Protein AF-A0A2A5LUU6-F1 (afdb_monomer_lite)

Foldseek 3Di:
DDDPPDDPPDDPCQDPVRVVVVVVCVVVDDVVVVLVVQCVDLVRNQAWEWEAELVRDIDTPGAGDVPPDPDHHYDYHYDDNPVDDPVVVVVVVVVPPPPPPPPVVVVPPPPDPDDDDDDPPDDDDD

Structure (mmCIF, N/CA/C/O backbone):
data_AF-A0A2A5LUU6-F1
#
_entry.id   AF-A0A2A5LUU6-F1
#
loop_
_atom_site.group_PDB
_atom_site.id
_atom_site.type_symbol
_atom_site.label_atom_id
_atom_site.label_alt_id
_atom_site.label_comp_id
_atom_site.label_asym_id
_atom_site.label_entity_id
_atom_site.label_seq_id
_atom_site.pdbx_PDB_ins_code
_atom_site.Cartn_x
_atom_site.Cartn_y
_atom_site.Cartn_z
_atom_site.occupancy
_atom_site.B_iso_or_equiv
_atom_site.auth_seq_id
_atom_site.auth_comp_id
_atom_site.auth_asym_id
_atom_site.auth_atom_id
_atom_site.pdbx_PDB_model_num
ATOM 1 N N . MET A 1 1 ? 27.629 18.272 -11.799 1.00 43.94 1 MET A N 1
ATOM 2 C CA . MET A 1 1 ? 27.734 18.350 -10.325 1.00 43.94 1 MET A CA 1
ATOM 3 C C . MET A 1 1 ? 26.722 19.382 -9.843 1.00 43.94 1 MET A C 1
ATOM 5 O O . MET A 1 1 ? 27.025 20.565 -9.881 1.00 43.94 1 MET A O 1
ATOM 9 N N . GLN A 1 2 ? 25.503 18.960 -9.490 1.00 40.31 2 GLN A N 1
ATOM 10 C CA . GLN A 1 2 ? 24.443 19.853 -9.003 1.00 40.31 2 GLN A CA 1
ATOM 11 C C . GLN A 1 2 ? 23.776 19.218 -7.767 1.00 40.31 2 GLN A C 1
ATOM 13 O O . GLN A 1 2 ? 23.164 18.161 -7.852 1.00 40.31 2 GLN A O 1
ATOM 18 N N . SER A 1 3 ? 24.044 19.863 -6.634 1.00 34.91 3 SER A N 1
ATOM 19 C CA . SER A 1 3 ? 23.433 19.922 -5.296 1.00 34.91 3 SER A CA 1
ATOM 20 C C . SER A 1 3 ? 22.350 18.907 -4.839 1.00 34.91 3 SER A C 1
ATOM 22 O O . SER A 1 3 ? 21.287 18.838 -5.448 1.00 34.91 3 SER A O 1
ATOM 24 N N . PRO A 1 4 ? 22.522 18.257 -3.662 1.00 46.72 4 PRO A N 1
ATOM 25 C CA . PRO A 1 4 ? 21.585 17.287 -3.065 1.00 46.72 4 PRO A CA 1
ATOM 26 C C . PRO A 1 4 ? 20.482 17.896 -2.160 1.00 46.72 4 PRO A C 1
ATOM 28 O O . PRO A 1 4 ? 19.910 17.199 -1.326 1.00 46.72 4 PRO A O 1
ATOM 31 N N . LEU A 1 5 ? 20.159 19.191 -2.277 1.00 43.72 5 LEU A N 1
ATOM 32 C CA . LEU A 1 5 ? 19.292 19.906 -1.317 1.00 43.72 5 LEU A CA 1
ATOM 33 C C . LEU A 1 5 ? 17.848 20.135 -1.800 1.00 43.72 5 LEU A C 1
ATOM 35 O O . LEU A 1 5 ? 17.376 21.265 -1.807 1.00 43.72 5 LEU A O 1
ATOM 39 N N . TYR A 1 6 ? 17.129 19.078 -2.183 1.00 43.91 6 TYR A N 1
ATOM 40 C CA . TYR A 1 6 ? 15.673 19.167 -2.418 1.00 43.91 6 TYR A CA 1
ATOM 41 C C . TYR A 1 6 ? 14.867 17.978 -1.864 1.00 43.91 6 TYR A C 1
ATOM 43 O O . TYR A 1 6 ? 13.712 17.792 -2.234 1.00 43.91 6 TYR A O 1
ATOM 51 N N . HIS A 1 7 ? 15.433 17.166 -0.962 1.00 44.38 7 HIS A N 1
ATOM 52 C CA . HIS A 1 7 ? 14.770 15.935 -0.504 1.00 44.38 7 HIS A CA 1
ATOM 53 C C . HIS A 1 7 ? 13.837 16.081 0.720 1.00 44.38 7 HIS A C 1
ATOM 55 O O . HIS A 1 7 ? 13.232 15.097 1.125 1.00 44.38 7 HIS A O 1
ATOM 61 N N . SER A 1 8 ? 13.647 17.257 1.331 1.00 46.47 8 SER A N 1
ATOM 62 C CA . SER A 1 8 ? 12.812 17.313 2.551 1.00 46.47 8 SER A CA 1
ATOM 63 C C . SER A 1 8 ? 12.217 18.688 2.864 1.00 46.47 8 SER A C 1
ATOM 65 O O . SER A 1 8 ? 12.493 19.260 3.916 1.00 46.47 8 SER A O 1
ATOM 67 N N . LEU A 1 9 ? 11.397 19.238 1.963 1.00 45.41 9 LEU A N 1
ATOM 68 C CA . LEU A 1 9 ? 10.641 20.478 2.232 1.00 45.41 9 LEU A CA 1
ATOM 69 C C . LEU A 1 9 ? 9.208 20.252 2.731 1.00 45.41 9 LEU A C 1
ATOM 71 O O . LEU A 1 9 ? 8.510 21.211 3.043 1.00 45.41 9 LEU A O 1
ATOM 75 N N . PHE A 1 10 ? 8.796 18.999 2.894 1.00 45.53 10 PHE A N 1
ATOM 76 C CA . PHE A 1 10 ? 7.584 18.652 3.622 1.00 45.53 10 PHE A CA 1
ATOM 77 C C . PHE A 1 10 ? 7.971 17.597 4.655 1.00 45.53 10 PHE A C 1
ATOM 79 O O . PHE A 1 10 ? 8.253 16.464 4.258 1.00 45.53 10 PHE A O 1
ATOM 86 N N . PRO A 1 11 ? 8.053 17.924 5.961 1.00 48.72 11 PRO A N 1
ATOM 87 C CA . PRO A 1 11 ? 7.998 16.867 6.957 1.00 48.72 11 PRO A CA 1
ATOM 88 C C . PRO A 1 11 ? 6.727 16.074 6.657 1.00 48.72 11 PRO A C 1
ATOM 90 O O . PRO A 1 11 ? 5.648 16.656 6.528 1.00 48.72 11 PRO A O 1
ATOM 93 N N . ASN A 1 12 ? 6.868 14.768 6.443 1.00 56.59 12 ASN A N 1
ATOM 94 C CA . ASN A 1 12 ? 5.728 13.877 6.317 1.00 56.59 12 ASN A CA 1
ATOM 95 C C . ASN A 1 12 ? 5.042 13.875 7.688 1.00 56.59 12 ASN A C 1
ATOM 97 O O . ASN A 1 12 ? 5.447 13.132 8.578 1.00 56.59 12 ASN A O 1
ATOM 101 N N . GLN A 1 13 ? 4.113 14.809 7.898 1.00 59.50 13 GLN A 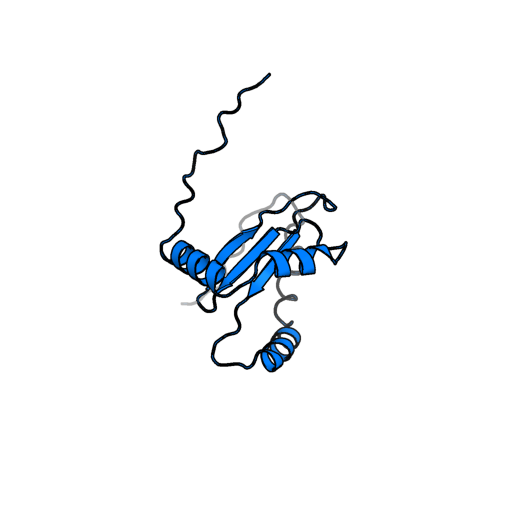N 1
ATOM 102 C CA . GLN A 1 13 ? 3.335 14.932 9.125 1.00 59.50 13 GLN A CA 1
ATOM 103 C C . GLN A 1 13 ? 2.350 13.767 9.125 1.00 59.50 13 GLN A C 1
ATOM 105 O O . GLN A 1 13 ? 1.191 13.926 8.743 1.00 59.50 13 GLN A O 1
ATOM 110 N N . THR A 1 14 ? 2.840 12.579 9.476 1.00 67.81 14 THR A N 1
ATOM 111 C CA . THR A 1 14 ? 1.998 11.396 9.593 1.00 67.81 14 THR A CA 1
ATOM 112 C C . THR A 1 14 ? 0.952 11.675 10.653 1.00 67.81 14 THR A C 1
ATOM 114 O O . THR A 1 14 ? 1.273 12.087 11.770 1.00 67.81 14 THR A O 1
ATOM 117 N N . SER A 1 15 ? -0.319 11.515 10.300 1.00 83.25 15 SER A N 1
ATOM 118 C CA . SER A 1 15 ? -1.386 11.772 11.260 1.00 83.25 15 SER A CA 1
ATOM 119 C C . SER A 1 15 ? -1.306 10.768 12.417 1.00 83.25 15 SER A C 1
ATOM 121 O O . SER A 1 15 ? -0.873 9.628 12.249 1.00 83.25 15 SER A O 1
ATOM 123 N N . PHE A 1 16 ? -1.783 11.144 13.607 1.00 86.56 16 PHE A N 1
ATOM 124 C CA . PHE A 1 16 ? -1.844 10.221 14.752 1.00 86.56 16 PHE A CA 1
ATOM 125 C C . PHE A 1 16 ? -2.586 8.910 14.413 1.00 86.56 16 PHE A C 1
ATOM 127 O O . PHE A 1 16 ? -2.272 7.837 14.932 1.00 86.56 16 PHE A O 1
ATOM 134 N N . ALA A 1 17 ? -3.571 8.985 13.510 1.00 85.00 17 ALA A N 1
ATOM 135 C CA . ALA A 1 17 ? -4.279 7.818 13.000 1.00 85.00 17 ALA A CA 1
ATOM 136 C C . ALA A 1 17 ? -3.359 6.879 12.199 1.00 85.00 17 ALA A C 1
ATOM 138 O O . ALA A 1 17 ? -3.446 5.663 12.368 1.00 85.00 17 ALA A O 1
ATOM 139 N N . GLU A 1 18 ? -2.463 7.423 11.377 1.00 87.62 18 GLU A N 1
ATOM 140 C CA . GLU A 1 18 ? -1.494 6.656 10.587 1.00 87.62 18 GLU A CA 1
ATOM 141 C C . GLU A 1 18 ? -0.425 5.999 11.460 1.00 87.62 18 GLU A C 1
ATOM 143 O O . GLU A 1 18 ? -0.125 4.824 11.264 1.00 87.62 18 GLU A O 1
ATOM 148 N N . GLU A 1 19 ? 0.115 6.703 12.457 1.00 89.44 19 GLU A N 1
ATOM 149 C CA . GLU A 1 19 ? 1.109 6.135 13.382 1.00 89.44 19 GLU A CA 1
ATOM 150 C C . GLU A 1 19 ? 0.531 4.974 14.193 1.00 89.44 19 GLU A C 1
ATOM 152 O O . GLU A 1 19 ? 1.145 3.906 14.325 1.00 89.44 19 GLU A O 1
ATOM 157 N N . ARG A 1 20 ? -0.696 5.150 14.696 1.00 90.56 20 ARG A N 1
ATOM 158 C CA . ARG A 1 20 ? -1.422 4.094 15.400 1.00 90.56 20 ARG A CA 1
ATOM 159 C C . ARG A 1 20 ? -1.693 2.904 14.484 1.00 90.56 20 ARG A C 1
ATOM 161 O O . ARG A 1 20 ? -1.554 1.761 14.920 1.00 90.56 20 ARG A O 1
ATOM 168 N N . LEU A 1 21 ? -2.065 3.160 13.229 1.00 90.12 21 LEU A N 1
ATOM 169 C CA . LEU A 1 21 ? -2.303 2.113 12.242 1.00 90.12 21 LEU A CA 1
ATOM 170 C C . LEU A 1 21 ? -1.016 1.351 11.914 1.00 90.12 21 LEU A C 1
ATOM 172 O O . LEU A 1 21 ? -1.010 0.126 11.969 1.00 90.12 21 LEU A O 1
ATOM 176 N N . ARG A 1 22 ? 0.091 2.054 11.668 1.00 91.12 22 ARG A N 1
ATOM 177 C CA . ARG A 1 22 ? 1.402 1.447 11.407 1.00 91.12 22 ARG A CA 1
ATOM 178 C C . ARG A 1 22 ? 1.857 0.579 12.580 1.00 91.12 22 ARG A C 1
ATOM 180 O O . ARG A 1 22 ? 2.258 -0.562 12.376 1.00 91.12 22 ARG A O 1
ATOM 187 N N . THR A 1 23 ? 1.707 1.072 13.809 1.00 91.81 23 THR A N 1
ATOM 188 C CA . THR A 1 23 ? 2.021 0.303 15.025 1.00 91.81 23 THR A CA 1
ATOM 189 C C . THR A 1 23 ? 1.166 -0.960 15.131 1.00 91.81 23 THR A C 1
ATOM 191 O O . THR A 1 23 ? 1.687 -2.034 15.421 1.00 91.81 23 THR A O 1
ATOM 194 N N . ARG A 1 24 ? -0.142 -0.861 14.852 1.00 92.62 24 ARG A N 1
ATOM 195 C CA . ARG A 1 24 ? -1.053 -2.016 14.834 1.00 92.62 24 ARG A CA 1
ATOM 196 C C . ARG A 1 24 ? -0.630 -3.051 13.793 1.00 92.62 24 ARG A C 1
ATOM 198 O O . ARG A 1 24 ? -0.582 -4.236 14.112 1.00 92.62 24 ARG A O 1
ATOM 205 N N . LEU A 1 25 ? -0.334 -2.625 12.567 1.00 91.38 25 LEU A N 1
ATOM 206 C CA . LEU A 1 25 ? 0.045 -3.544 11.495 1.00 91.38 25 LEU A CA 1
ATOM 207 C C . LEU A 1 25 ? 1.372 -4.241 11.783 1.00 91.38 25 LEU A C 1
ATOM 209 O O . LEU A 1 25 ? 1.450 -5.444 11.583 1.00 91.38 25 LEU A O 1
ATOM 213 N N . ASN A 1 26 ? 2.356 -3.547 12.355 1.00 89.62 26 ASN A N 1
ATOM 214 C CA . ASN A 1 26 ? 3.621 -4.169 12.764 1.00 89.62 26 ASN A CA 1
ATOM 215 C C . ASN A 1 26 ? 3.441 -5.322 13.774 1.00 89.62 26 ASN A C 1
ATOM 217 O O . ASN A 1 26 ? 4.311 -6.180 13.868 1.00 89.62 26 ASN A O 1
ATOM 221 N N . LEU A 1 27 ? 2.341 -5.342 14.538 1.00 89.88 27 LEU A N 1
ATOM 222 C CA . LEU A 1 27 ? 2.052 -6.384 15.531 1.00 89.88 27 LEU A CA 1
ATOM 223 C C . LEU A 1 27 ? 1.201 -7.534 14.980 1.00 89.88 27 LEU A C 1
ATOM 225 O O . LEU A 1 27 ? 1.327 -8.665 15.438 1.00 89.88 27 LEU A O 1
ATOM 229 N N . VAL A 1 28 ? 0.286 -7.236 14.055 1.00 88.62 28 VAL A N 1
ATOM 230 C CA . VAL A 1 28 ? -0.738 -8.188 13.584 1.00 88.62 28 VAL A CA 1
ATOM 231 C C . VAL A 1 28 ? -0.373 -8.805 12.232 1.00 88.62 28 VAL A C 1
ATOM 233 O O . VAL A 1 28 ? -0.871 -9.874 11.886 1.00 88.62 28 VAL A O 1
ATOM 236 N N . MET A 1 29 ? 0.477 -8.137 11.455 1.00 87.31 29 MET A N 1
ATOM 237 C CA . MET A 1 29 ? 0.764 -8.472 10.068 1.00 87.31 29 MET A CA 1
ATOM 238 C C . MET A 1 29 ? 2.255 -8.740 9.866 1.00 87.31 29 MET A C 1
ATOM 240 O O . MET A 1 29 ? 3.102 -7.897 10.151 1.00 87.31 29 MET A O 1
ATOM 244 N N . ASP A 1 30 ? 2.558 -9.896 9.283 1.00 91.69 30 ASP A N 1
ATOM 245 C CA . ASP A 1 30 ? 3.891 -10.215 8.783 1.00 91.69 30 ASP A CA 1
ATOM 246 C C . ASP A 1 30 ? 4.084 -9.566 7.402 1.00 91.69 30 ASP A C 1
ATOM 248 O O . ASP A 1 30 ? 3.658 -10.093 6.369 1.00 91.69 30 ASP A O 1
ATOM 252 N N . GLN A 1 31 ? 4.666 -8.366 7.405 1.00 91.44 31 GLN A N 1
ATOM 253 C CA . GLN A 1 31 ? 4.899 -7.584 6.190 1.00 91.44 31 GLN A CA 1
ATOM 254 C C . GLN A 1 31 ? 5.898 -8.262 5.250 1.00 91.44 31 GLN A C 1
ATOM 256 O O . GLN A 1 31 ? 5.699 -8.219 4.038 1.00 91.44 31 GLN A O 1
ATOM 261 N N . GLU A 1 32 ? 6.919 -8.939 5.780 1.00 92.44 32 GLU A N 1
ATOM 262 C CA . GLU A 1 32 ? 7.915 -9.635 4.960 1.00 92.44 32 GLU A CA 1
ATOM 263 C C . GLU A 1 32 ? 7.268 -10.759 4.156 1.00 92.44 32 GLU A C 1
ATOM 265 O O . GLU A 1 32 ? 7.484 -10.875 2.948 1.00 92.44 32 GLU A O 1
ATOM 270 N N . LYS A 1 33 ? 6.405 -11.551 4.801 1.00 93.50 33 LYS A N 1
ATOM 271 C CA . LYS A 1 33 ? 5.675 -12.627 4.128 1.00 93.50 33 LYS A CA 1
ATOM 272 C C . LYS A 1 33 ? 4.751 -12.103 3.029 1.00 93.50 33 LYS A C 1
ATOM 274 O O . LYS A 1 33 ? 4.628 -12.740 1.984 1.00 93.50 33 LYS A O 1
ATOM 279 N N . ILE A 1 34 ? 4.108 -10.957 3.251 1.00 92.56 34 ILE A N 1
ATOM 280 C CA . ILE A 1 34 ? 3.237 -10.325 2.253 1.00 92.56 34 ILE A CA 1
ATOM 281 C C . ILE A 1 34 ? 4.049 -9.799 1.076 1.00 92.56 34 ILE A C 1
ATOM 283 O O . ILE A 1 34 ? 3.691 -10.066 -0.066 1.00 92.56 34 ILE A O 1
ATOM 287 N N . PHE A 1 35 ? 5.140 -9.081 1.337 1.00 94.19 35 PHE A N 1
ATOM 288 C CA . PHE A 1 35 ? 6.000 -8.552 0.280 1.00 94.19 35 PHE A CA 1
ATOM 289 C C . PHE A 1 35 ? 6.584 -9.676 -0.562 1.00 94.19 35 PHE A C 1
ATOM 291 O O . PHE A 1 35 ? 6.526 -9.601 -1.782 1.00 94.19 35 PHE A O 1
ATOM 298 N N . LYS A 1 36 ? 7.014 -10.768 0.076 1.00 94.75 36 LYS A N 1
ATOM 299 C CA . LYS A 1 36 ? 7.464 -11.964 -0.628 1.00 94.75 36 LYS A CA 1
ATOM 300 C C . LYS A 1 36 ? 6.376 -12.556 -1.525 1.00 94.75 36 LYS A C 1
ATOM 302 O O . LYS A 1 36 ? 6.641 -12.820 -2.685 1.00 94.75 36 LYS A O 1
ATOM 307 N N . ALA A 1 37 ? 5.152 -12.711 -1.020 1.00 94.00 37 ALA A N 1
ATOM 308 C CA . ALA A 1 37 ? 4.045 -13.231 -1.822 1.00 94.00 37 ALA A CA 1
ATOM 309 C C . ALA A 1 37 ? 3.669 -12.311 -3.002 1.00 94.00 37 ALA A C 1
ATOM 311 O O . ALA A 1 37 ? 3.211 -12.798 -4.029 1.00 94.00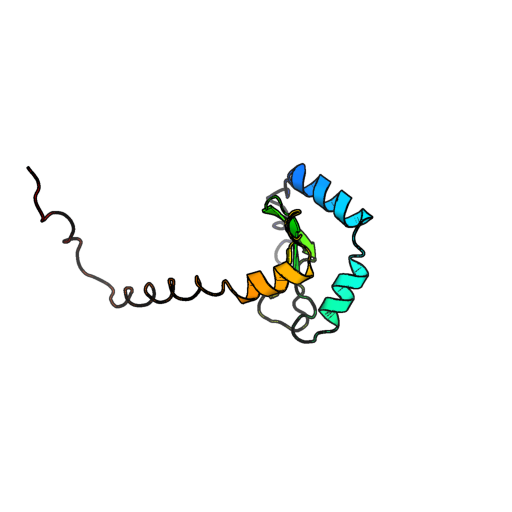 37 ALA A O 1
ATOM 312 N N . ILE A 1 38 ? 3.850 -10.992 -2.860 1.00 92.06 38 ILE A N 1
ATOM 313 C CA . ILE A 1 38 ? 3.677 -10.024 -3.955 1.00 92.06 38 ILE A CA 1
ATOM 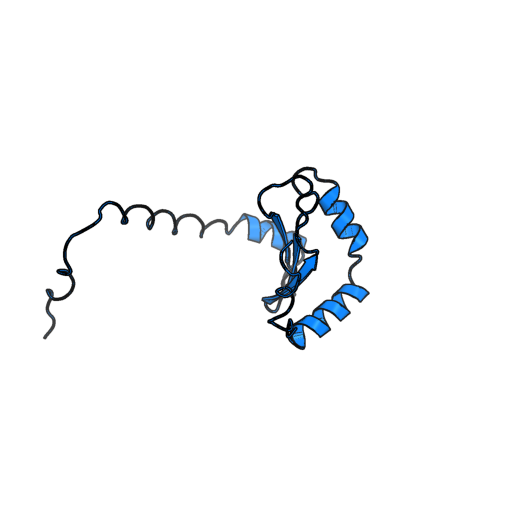314 C C . ILE A 1 38 ? 4.813 -10.169 -4.974 1.00 92.06 38 ILE A C 1
ATOM 316 O O . ILE A 1 38 ? 4.554 -10.211 -6.172 1.00 92.06 38 ILE A O 1
ATOM 320 N N . ASP A 1 39 ? 6.056 -10.267 -4.507 1.00 92.88 39 ASP A N 1
ATOM 321 C CA . ASP A 1 39 ? 7.238 -10.361 -5.366 1.00 92.88 39 ASP A CA 1
ATOM 322 C C . ASP A 1 39 ? 7.403 -11.756 -6.012 1.00 92.88 39 ASP A C 1
ATOM 324 O O . ASP A 1 39 ? 8.165 -11.908 -6.963 1.00 92.88 39 ASP A O 1
ATOM 328 N N . ASP A 1 40 ? 6.670 -12.776 -5.555 1.00 94.31 40 ASP A N 1
ATOM 329 C CA . ASP A 1 40 ? 6.585 -14.077 -6.232 1.00 94.31 40 ASP A CA 1
ATOM 330 C C . ASP A 1 40 ? 5.872 -13.969 -7.603 1.00 94.31 40 ASP A C 1
ATOM 332 O O . ASP A 1 40 ? 6.062 -14.831 -8.466 1.00 94.31 40 ASP A O 1
ATOM 336 N N . ASP A 1 41 ? 5.075 -12.915 -7.836 1.00 91.38 41 ASP A N 1
ATOM 337 C CA . ASP A 1 41 ? 4.465 -12.611 -9.133 1.00 91.38 41 ASP A CA 1
ATOM 338 C C . ASP A 1 41 ? 5.365 -11.655 -9.946 1.00 91.38 41 ASP A C 1
ATOM 340 O O . ASP A 1 41 ? 5.507 -10.482 -9.582 1.00 91.38 41 ASP A O 1
ATOM 344 N N . PRO A 1 42 ? 5.922 -12.084 -11.099 1.00 88.69 42 PRO A N 1
ATOM 345 C CA . PRO A 1 42 ? 6.756 -11.239 -11.957 1.00 88.69 42 PRO A CA 1
ATOM 346 C C . PRO A 1 42 ? 6.082 -9.943 -12.419 1.00 88.69 42 PRO A C 1
ATOM 348 O O . PRO A 1 42 ? 6.773 -8.989 -12.772 1.00 88.69 42 PRO A O 1
ATOM 351 N N . SER A 1 43 ? 4.746 -9.903 -12.435 1.00 87.94 43 SER A N 1
ATOM 352 C CA . SER A 1 43 ? 3.953 -8.725 -12.789 1.00 87.94 43 SER A CA 1
ATOM 353 C C . SER A 1 43 ? 3.827 -7.694 -11.649 1.00 87.94 43 SER A C 1
ATOM 355 O O . SER A 1 43 ? 3.316 -6.596 -11.880 1.00 87.94 43 SER A O 1
ATOM 357 N N . LEU A 1 44 ? 4.323 -8.010 -10.445 1.00 91.19 44 LEU A N 1
ATOM 358 C CA . LEU A 1 44 ? 4.207 -7.182 -9.238 1.00 91.19 44 LEU A CA 1
ATOM 359 C C . LEU A 1 44 ? 5.531 -6.967 -8.481 1.00 91.19 44 LEU A C 1
ATOM 361 O O . LEU A 1 44 ? 5.536 -6.241 -7.486 1.00 91.19 44 LEU A O 1
ATOM 365 N N . ILE A 1 45 ? 6.652 -7.529 -8.945 1.00 93.19 45 ILE A N 1
ATOM 366 C CA . ILE A 1 45 ? 7.972 -7.343 -8.316 1.00 93.19 45 ILE A CA 1
ATOM 367 C C . ILE A 1 45 ? 8.304 -5.854 -8.167 1.00 93.19 45 ILE A C 1
ATOM 369 O O . ILE A 1 45 ? 8.339 -5.104 -9.148 1.00 93.19 45 ILE A O 1
ATOM 373 N N . GLY A 1 46 ? 8.574 -5.431 -6.928 1.00 90.06 46 GLY A N 1
ATOM 374 C CA . GLY A 1 46 ? 8.885 -4.033 -6.610 1.00 90.06 46 GLY A CA 1
ATOM 375 C C . GLY A 1 46 ? 7.659 -3.114 -6.584 1.00 90.06 46 GLY A C 1
ATOM 376 O O . GLY A 1 46 ? 7.796 -1.894 -6.493 1.00 90.06 46 GLY A O 1
ATOM 377 N N . ALA A 1 47 ? 6.439 -3.659 -6.637 1.00 93.81 47 ALA A N 1
ATOM 378 C CA . ALA A 1 47 ? 5.232 -2.860 -6.485 1.00 93.81 47 ALA A CA 1
ATOM 379 C C . ALA A 1 47 ? 5.204 -2.167 -5.115 1.00 93.81 47 ALA A C 1
ATOM 381 O O . ALA A 1 47 ? 5.520 -2.764 -4.077 1.00 93.81 47 ALA A O 1
ATOM 382 N N . GLY A 1 48 ? 4.764 -0.908 -5.115 1.00 93.75 48 GLY A N 1
ATOM 383 C CA . GLY A 1 48 ? 4.473 -0.193 -3.881 1.00 93.75 48 GLY A CA 1
ATOM 384 C C . GLY A 1 48 ? 3.272 -0.829 -3.189 1.00 93.75 48 GLY A C 1
ATOM 385 O O . GLY A 1 48 ? 2.322 -1.249 -3.847 1.00 93.75 48 GLY A O 1
ATOM 386 N N . VAL A 1 49 ? 3.287 -0.899 -1.865 1.00 95.25 49 VAL A N 1
ATOM 387 C CA . VAL A 1 49 ? 2.219 -1.525 -1.084 1.00 95.25 49 VAL A CA 1
ATOM 388 C C . VAL A 1 49 ? 1.558 -0.472 -0.216 1.00 95.25 49 VAL A C 1
ATOM 390 O O . VAL A 1 49 ? 2.212 0.176 0.602 1.00 95.25 49 VAL A O 1
ATOM 393 N N . VAL A 1 50 ? 0.251 -0.306 -0.392 1.00 94.62 50 VAL A N 1
ATOM 394 C CA . VAL A 1 50 ? -0.575 0.631 0.372 1.00 94.62 50 VAL A CA 1
ATOM 395 C C . VAL A 1 50 ? -1.619 -0.157 1.142 1.00 94.62 50 VAL A C 1
ATOM 397 O O . VAL A 1 50 ? -2.308 -0.997 0.571 1.00 94.62 50 VAL A O 1
ATOM 400 N N . TYR A 1 51 ? -1.758 0.129 2.430 1.00 93.06 51 TYR A N 1
ATOM 401 C CA . TYR A 1 51 ? -2.799 -0.438 3.273 1.00 93.06 51 TYR A CA 1
ATOM 402 C C . TYR A 1 51 ? -3.885 0.594 3.547 1.00 93.06 51 TYR A C 1
ATOM 404 O O . TYR A 1 51 ? -3.573 1.737 3.874 1.00 93.06 51 TYR A O 1
ATOM 412 N N . ILE A 1 52 ? -5.147 0.185 3.454 1.00 91.12 52 ILE A N 1
ATOM 413 C CA . ILE A 1 52 ? -6.313 0.999 3.796 1.00 91.12 52 ILE A CA 1
ATOM 414 C C . ILE A 1 52 ? -7.116 0.261 4.870 1.00 91.12 52 ILE A C 1
ATOM 416 O O . ILE A 1 52 ? -7.618 -0.840 4.637 1.00 91.12 52 ILE A O 1
ATOM 420 N N . ASP A 1 53 ? -7.236 0.881 6.043 1.00 89.00 53 ASP A N 1
ATOM 421 C CA . ASP A 1 53 ? -8.084 0.392 7.137 1.00 89.00 53 ASP A CA 1
ATOM 422 C C . ASP A 1 53 ? -9.571 0.519 6.749 1.00 89.00 53 ASP A C 1
ATOM 424 O O . ASP A 1 53 ? -9.952 1.366 5.940 1.00 89.00 53 ASP A O 1
ATOM 428 N N . SER A 1 54 ? -10.432 -0.263 7.394 1.00 85.06 54 SER A N 1
ATOM 429 C CA . SER A 1 54 ? -11.896 -0.133 7.388 1.00 85.06 54 SER A CA 1
ATOM 430 C C . SER A 1 54 ? -12.418 1.303 7.571 1.00 85.06 54 SER A C 1
ATOM 432 O O . SER A 1 54 ? -13.491 1.645 7.081 1.00 85.06 54 SER A O 1
ATOM 434 N N . ARG A 1 55 ? -11.655 2.167 8.255 1.00 84.06 55 ARG A N 1
ATOM 435 C CA . ARG A 1 55 ? -11.981 3.590 8.470 1.00 84.06 55 ARG A CA 1
ATOM 436 C C . ARG A 1 55 ? -11.544 4.522 7.332 1.00 84.06 55 ARG A C 1
ATOM 438 O O . ARG A 1 55 ? -11.712 5.732 7.451 1.00 84.06 55 ARG A O 1
ATOM 445 N N . GLY A 1 56 ? -10.943 3.990 6.270 1.00 82.75 56 GLY A N 1
ATOM 446 C CA . GLY A 1 56 ? -10.430 4.762 5.136 1.00 82.75 56 GLY A CA 1
ATOM 447 C C . GLY A 1 56 ? -9.069 5.423 5.373 1.00 82.75 56 GLY A C 1
ATOM 448 O O . GLY A 1 56 ? -8.600 6.169 4.518 1.00 82.75 56 GLY A O 1
ATOM 449 N N . THR A 1 57 ? -8.407 5.163 6.506 1.00 87.25 57 THR A N 1
ATOM 450 C CA . THR A 1 57 ? -7.028 5.619 6.732 1.00 87.25 57 THR A CA 1
ATOM 451 C C . THR A 1 57 ? -6.084 4.808 5.853 1.00 87.25 57 THR A C 1
ATOM 453 O O . THR A 1 57 ? -6.004 3.588 6.002 1.00 87.25 57 THR A O 1
ATOM 456 N N . ALA A 1 58 ? -5.380 5.486 4.948 1.00 90.06 58 ALA A N 1
ATOM 457 C CA . ALA A 1 58 ? -4.420 4.876 4.041 1.00 90.06 58 ALA A CA 1
ATOM 458 C C . ALA A 1 58 ? -2.984 5.138 4.513 1.00 90.06 58 ALA A C 1
ATOM 460 O O . ALA A 1 58 ? -2.643 6.275 4.828 1.00 90.06 58 ALA A O 1
ATOM 461 N N . ILE A 1 59 ? -2.139 4.106 4.521 1.00 92.56 59 ILE A N 1
ATOM 462 C CA . ILE A 1 59 ? -0.696 4.235 4.758 1.00 92.56 59 ILE A CA 1
ATOM 463 C C . ILE A 1 59 ? 0.100 3.464 3.714 1.00 92.56 59 ILE A C 1
ATOM 465 O O . ILE A 1 59 ? -0.269 2.356 3.325 1.00 92.56 59 ILE A O 1
ATOM 469 N N . THR A 1 60 ? 1.228 4.026 3.290 1.00 93.12 60 THR A N 1
ATOM 470 C CA . THR A 1 60 ? 2.199 3.290 2.477 1.00 93.12 60 THR A CA 1
ATOM 471 C C . THR A 1 60 ? 3.056 2.411 3.389 1.00 93.12 60 THR A C 1
ATOM 473 O O . THR A 1 60 ? 3.684 2.903 4.335 1.00 93.12 60 THR A O 1
ATOM 476 N N . LEU A 1 61 ? 3.050 1.105 3.114 1.00 92.44 61 LEU A N 1
ATOM 477 C CA . LEU A 1 61 ? 3.891 0.106 3.777 1.00 92.44 61 LEU A CA 1
ATOM 478 C C . LEU A 1 61 ? 5.241 -0.040 3.070 1.00 92.44 61 LEU A C 1
ATOM 480 O O . LEU A 1 61 ? 6.270 -0.150 3.728 1.00 92.44 61 LEU A O 1
ATOM 484 N N . ARG A 1 62 ? 5.232 -0.000 1.734 1.00 93.62 62 ARG A N 1
ATOM 485 C CA . ARG A 1 62 ? 6.424 -0.086 0.884 1.00 93.62 62 ARG A CA 1
ATOM 486 C C . ARG A 1 62 ? 6.284 0.880 -0.286 1.00 93.62 62 ARG A C 1
ATOM 488 O O . ARG A 1 62 ? 5.245 0.882 -0.946 1.00 93.62 62 ARG A O 1
ATOM 495 N N . GLU A 1 63 ? 7.298 1.701 -0.534 1.00 93.94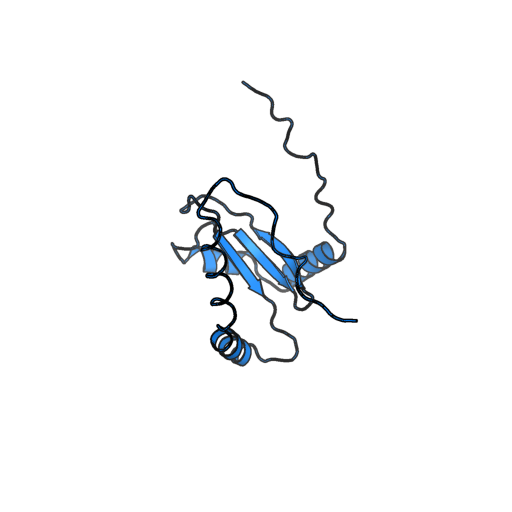 63 GLU A N 1
ATOM 496 C CA . GLU A 1 63 ? 7.332 2.557 -1.725 1.00 93.94 63 GLU A CA 1
ATOM 497 C C . GLU A 1 63 ? 7.601 1.725 -2.986 1.00 93.94 63 GLU A C 1
ATOM 499 O O . GLU A 1 63 ? 8.094 0.604 -2.913 1.00 93.94 63 GLU A O 1
ATOM 504 N N . PHE A 1 64 ? 7.228 2.249 -4.153 1.00 93.94 64 PHE A N 1
ATOM 505 C CA . PHE A 1 64 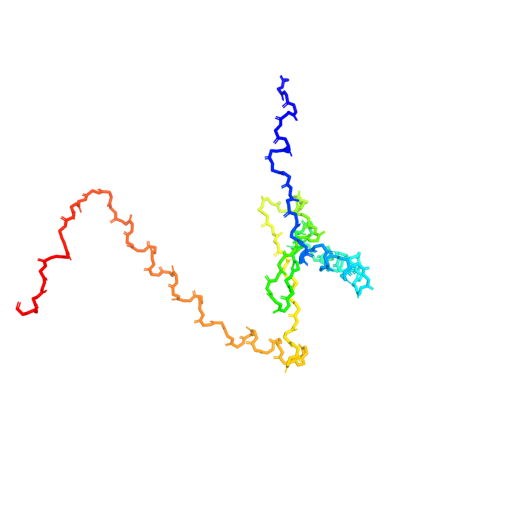? 7.474 1.559 -5.420 1.00 93.94 64 PHE A CA 1
ATOM 506 C C . PHE A 1 64 ? 8.969 1.545 -5.764 1.00 93.94 64 PHE A C 1
ATOM 508 O O . PHE A 1 64 ? 9.622 2.590 -5.748 1.00 93.94 64 PHE A O 1
ATOM 515 N N . GLU A 1 65 ? 9.470 0.379 -6.165 1.00 93.00 65 GLU A N 1
ATOM 516 C CA . GLU A 1 65 ? 10.828 0.174 -6.652 1.00 93.00 65 GLU A CA 1
ATOM 517 C C . GLU A 1 65 ? 10.797 -0.213 -8.142 1.00 93.00 65 GLU A C 1
ATOM 519 O O . GLU A 1 65 ? 10.152 -1.198 -8.516 1.00 93.00 65 GLU A O 1
ATOM 524 N N . PRO A 1 66 ? 11.488 0.529 -9.028 1.00 88.31 66 PRO A N 1
ATOM 525 C CA . PRO A 1 66 ? 11.484 0.268 -10.465 1.00 88.31 66 PRO A CA 1
ATOM 526 C C . PRO A 1 66 ? 12.394 -0.919 -10.824 1.00 88.31 66 PRO A C 1
ATOM 528 O O . PRO A 1 66 ? 13.433 -0.746 -11.457 1.00 88.31 66 PRO A O 1
ATOM 531 N N . ILE A 1 67 ? 12.017 -2.128 -10.400 1.00 88.88 67 ILE A N 1
ATOM 532 C CA . ILE A 1 67 ? 12.770 -3.362 -10.671 1.00 88.88 67 ILE A CA 1
ATOM 533 C C . ILE A 1 67 ? 12.413 -3.892 -12.063 1.00 88.88 67 ILE A C 1
ATOM 535 O O . ILE A 1 67 ? 13.273 -4.012 -12.934 1.00 88.88 67 ILE A O 1
ATOM 539 N N . CYS A 1 68 ? 11.127 -4.174 -12.283 1.00 83.44 68 CYS A N 1
ATOM 540 C CA . CYS A 1 68 ? 10.622 -4.730 -13.542 1.00 83.44 68 CYS A CA 1
ATOM 541 C C . CYS A 1 68 ? 9.700 -3.764 -14.303 1.00 83.44 68 CYS A C 1
ATOM 543 O O . CYS A 1 68 ? 9.424 -3.980 -15.483 1.00 83.44 68 CYS A O 1
ATOM 545 N N . PHE A 1 69 ? 9.244 -2.684 -13.655 1.00 83.19 69 PHE A N 1
ATOM 546 C CA . PHE A 1 69 ? 8.282 -1.740 -14.226 1.00 83.19 69 PHE A CA 1
ATOM 547 C C . PHE A 1 69 ? 8.880 -0.355 -14.412 1.00 83.19 69 PHE A C 1
ATOM 549 O O . PHE A 1 69 ? 9.512 0.208 -13.524 1.00 83.19 69 PHE A O 1
ATOM 556 N N . THR A 1 70 ? 8.598 0.232 -15.572 1.00 83.50 70 THR A N 1
ATOM 557 C CA . THR A 1 70 ? 8.877 1.645 -15.857 1.00 83.50 70 THR A CA 1
ATOM 558 C C . THR A 1 70 ? 7.780 2.568 -15.334 1.00 83.50 70 THR A C 1
ATOM 560 O O . THR A 1 70 ? 8.031 3.745 -15.087 1.00 83.50 70 THR A O 1
ATOM 563 N N . LYS A 1 71 ? 6.558 2.048 -15.158 1.00 88.69 71 LYS A N 1
ATOM 564 C CA . LYS A 1 71 ? 5.428 2.770 -14.563 1.00 88.69 71 LYS A CA 1
ATOM 565 C C . LYS A 1 71 ? 5.202 2.286 -13.128 1.00 88.69 71 LYS A C 1
ATOM 567 O O . LYS A 1 71 ? 5.224 1.076 -12.918 1.00 88.69 71 LYS A O 1
ATOM 572 N N . PRO A 1 72 ? 4.935 3.184 -12.164 1.00 89.38 72 PRO A N 1
ATOM 573 C CA . PRO A 1 72 ? 4.651 2.781 -10.794 1.00 89.38 72 PRO A CA 1
ATOM 574 C C . PRO A 1 72 ? 3.426 1.870 -10.713 1.00 89.38 72 PRO A C 1
ATOM 576 O O . PRO A 1 72 ? 2.338 2.245 -11.155 1.00 89.38 72 PRO A O 1
ATOM 579 N N . VAL A 1 73 ? 3.601 0.699 -10.108 1.00 91.62 73 VAL A N 1
ATOM 580 C CA . VAL A 1 73 ? 2.516 -0.234 -9.779 1.00 91.62 73 VAL A CA 1
ATOM 581 C C . VAL A 1 73 ? 2.298 -0.196 -8.270 1.00 91.62 73 VAL A C 1
ATOM 583 O O . VAL A 1 73 ? 3.265 -0.195 -7.504 1.00 91.62 73 VAL A O 1
ATOM 586 N N . LYS A 1 74 ? 1.032 -0.134 -7.834 1.00 92.75 74 LYS A N 1
ATOM 587 C CA . LYS A 1 74 ? 0.661 -0.144 -6.413 1.00 92.75 74 LYS A CA 1
ATOM 588 C C . LYS A 1 74 ? -0.338 -1.255 -6.111 1.00 92.75 74 LYS A C 1
ATOM 590 O O . LYS A 1 74 ? -1.414 -1.295 -6.703 1.00 92.75 74 LYS A O 1
ATOM 595 N N . VAL A 1 75 ? 0.002 -2.105 -5.150 1.00 93.00 75 VAL A N 1
ATOM 596 C CA . VAL A 1 75 ? -0.889 -3.108 -4.565 1.00 93.00 75 VAL A CA 1
ATOM 597 C C . VAL A 1 75 ? -1.606 -2.480 -3.374 1.00 93.00 75 VAL A C 1
ATOM 599 O O . VAL A 1 75 ? -0.967 -1.943 -2.467 1.00 93.00 75 VAL A O 1
ATOM 602 N N . ILE A 1 76 ? -2.940 -2.533 -3.381 1.00 93.94 76 ILE A N 1
ATOM 603 C CA . ILE A 1 76 ? -3.777 -1.970 -2.317 1.00 93.94 76 ILE A CA 1
ATOM 604 C C . ILE A 1 76 ? -4.337 -3.108 -1.466 1.00 93.94 76 ILE A C 1
ATOM 606 O O . ILE A 1 76 ? -5.178 -3.880 -1.919 1.00 93.94 76 ILE A O 1
ATOM 610 N N . LEU A 1 77 ? -3.900 -3.171 -0.213 1.00 92.44 77 LEU A N 1
ATOM 611 C CA . LEU A 1 77 ? -4.427 -4.073 0.801 1.00 92.44 77 LEU A CA 1
ATOM 612 C C . LEU A 1 77 ? -5.557 -3.357 1.541 1.00 92.44 77 LEU A C 1
ATOM 614 O O . LEU A 1 77 ? -5.328 -2.322 2.165 1.00 92.44 77 LEU A O 1
ATOM 618 N N . ARG A 1 78 ? -6.781 -3.881 1.463 1.00 89.88 78 ARG A N 1
ATOM 619 C CA . ARG A 1 78 ? -7.936 -3.326 2.181 1.00 89.88 78 ARG A CA 1
ATOM 620 C C . ARG A 1 78 ? -8.347 -4.248 3.315 1.00 89.88 78 ARG A C 1
ATOM 622 O O . ARG A 1 78 ? -8.507 -5.448 3.106 1.00 89.88 78 ARG A O 1
ATOM 629 N N . GLU A 1 79 ? -8.535 -3.683 4.501 1.00 84.75 79 GLU A N 1
ATOM 630 C CA . GLU A 1 79 ? -9.167 -4.408 5.601 1.00 84.75 79 GLU A CA 1
ATOM 631 C C . GLU A 1 79 ? -10.650 -4.639 5.271 1.00 84.75 79 GLU A C 1
ATOM 633 O O . GLU A 1 79 ? -11.332 -3.688 4.872 1.00 84.75 79 GLU A O 1
ATOM 638 N N . PRO A 1 80 ? -11.173 -5.871 5.415 1.00 75.31 80 PRO A N 1
ATOM 639 C CA . PRO A 1 80 ? -12.591 -6.118 5.206 1.00 75.31 80 PRO A CA 1
ATOM 640 C C . PRO A 1 80 ? -13.425 -5.337 6.239 1.00 75.31 80 PRO A C 1
ATOM 642 O O . PRO A 1 80 ? -13.013 -5.215 7.400 1.00 75.31 80 PRO A O 1
ATOM 645 N N . PRO A 1 81 ? -14.605 -4.811 5.860 1.00 67.44 81 PRO A N 1
ATOM 646 C CA . PRO A 1 81 ? -15.540 -4.242 6.823 1.00 67.44 81 PRO A CA 1
ATOM 647 C C . PRO A 1 81 ? -15.908 -5.303 7.868 1.00 67.44 81 PRO A C 1
ATOM 649 O O . PRO A 1 81 ? -16.141 -6.460 7.527 1.00 67.44 81 PRO A O 1
ATOM 652 N N . ARG A 1 82 ? -15.983 -4.921 9.148 1.00 59.09 82 ARG A N 1
ATOM 653 C CA . ARG A 1 82 ? -16.200 -5.852 10.278 1.00 59.09 82 ARG A CA 1
ATOM 654 C C . ARG A 1 82 ? -17.525 -6.629 10.232 1.00 59.09 82 ARG A C 1
ATOM 656 O O . ARG A 1 82 ? -17.711 -7.531 11.040 1.00 59.09 82 ARG A O 1
ATOM 663 N N . GLU A 1 83 ? -18.422 -6.284 9.315 1.00 54.72 83 GLU A N 1
ATOM 664 C CA . GLU A 1 83 ? -19.743 -6.898 9.153 1.00 54.72 83 GLU A CA 1
ATOM 665 C C . GLU A 1 83 ? -19.792 -7.982 8.060 1.00 54.72 83 GLU A C 1
ATOM 667 O O . GLU A 1 83 ? -20.849 -8.566 7.847 1.00 54.72 83 GLU A O 1
ATOM 672 N N . VAL A 1 84 ? -18.671 -8.304 7.396 1.00 50.59 84 VAL A N 1
ATOM 673 C CA . VAL A 1 84 ? -18.641 -9.297 6.305 1.00 50.59 84 VAL A CA 1
ATOM 674 C C . VAL A 1 84 ? -17.483 -10.284 6.459 1.00 50.59 84 VAL A C 1
ATOM 676 O O . VAL A 1 84 ? -16.328 -9.899 6.651 1.00 50.59 84 VAL A O 1
ATOM 679 N N . ALA A 1 85 ? -17.783 -11.582 6.355 1.00 52.72 85 ALA A N 1
ATOM 680 C CA . ALA A 1 85 ? -16.771 -12.632 6.316 1.00 52.72 85 ALA A CA 1
ATOM 681 C C . ALA A 1 85 ? -15.900 -12.479 5.053 1.00 52.72 85 ALA A C 1
ATOM 683 O O . ALA A 1 85 ? -16.404 -12.198 3.966 1.00 52.72 85 ALA A O 1
ATOM 684 N N . ALA A 1 86 ? -14.583 -12.689 5.169 1.00 54.34 86 ALA A N 1
ATOM 685 C CA . ALA A 1 86 ? -13.616 -12.445 4.088 1.00 54.34 86 ALA A CA 1
ATOM 686 C C . ALA A 1 86 ? -13.935 -13.181 2.766 1.00 54.34 86 ALA A C 1
ATOM 688 O O . ALA A 1 86 ? -13.557 -12.717 1.692 1.00 54.34 86 ALA A O 1
ATOM 689 N N . THR A 1 87 ? -14.654 -14.304 2.830 1.00 53.75 87 THR A N 1
ATOM 690 C CA . THR A 1 87 ? -15.102 -15.080 1.663 1.00 53.75 87 THR A CA 1
ATOM 691 C C . THR A 1 87 ? -16.279 -14.443 0.919 1.00 53.75 87 THR A C 1
ATOM 693 O O . THR A 1 87 ? -16.391 -14.630 -0.288 1.00 53.75 87 THR A O 1
ATOM 696 N N . GLU A 1 88 ? -17.123 -13.667 1.601 1.00 54.94 88 GLU A N 1
ATOM 697 C CA . GLU A 1 88 ? -18.273 -12.960 1.012 1.00 54.94 88 GLU A CA 1
ATOM 698 C C . GLU A 1 88 ? -17.881 -11.611 0.393 1.00 54.94 88 GLU A C 1
ATOM 700 O O . GLU A 1 88 ? -18.457 -11.191 -0.613 1.00 54.94 88 GLU A O 1
ATOM 705 N N . TYR A 1 89 ? -16.824 -10.976 0.906 1.00 53.28 89 TYR A N 1
ATOM 706 C CA . TYR A 1 89 ? -16.308 -9.724 0.347 1.00 53.28 89 TYR A CA 1
ATOM 707 C C . TYR A 1 89 ? -15.724 -9.902 -1.068 1.00 53.28 89 TYR A C 1
ATOM 709 O O . TYR A 1 89 ? -15.914 -9.051 -1.936 1.00 53.28 89 TYR A O 1
ATOM 717 N N . VAL A 1 90 ? -15.066 -11.035 -1.351 1.00 57.09 90 VAL A N 1
ATOM 718 C CA . VAL A 1 90 ? -14.515 -11.323 -2.692 1.00 57.09 90 VAL A CA 1
ATOM 719 C C . VAL A 1 90 ? -15.628 -11.451 -3.739 1.00 57.09 90 VAL A C 1
ATOM 721 O O . VAL A 1 90 ? -15.455 -11.005 -4.874 1.00 57.09 90 VAL A O 1
ATOM 724 N N . SER A 1 91 ? -16.785 -12.012 -3.373 1.00 55.53 91 SER A N 1
ATOM 725 C CA . SER A 1 91 ? -17.953 -12.086 -4.262 1.00 55.53 91 SER A CA 1
ATOM 726 C C . SER A 1 91 ? -18.614 -10.728 -4.496 1.00 55.53 91 SER A C 1
ATOM 728 O O . SER A 1 91 ? -19.025 -10.447 -5.620 1.00 55.53 91 SER A O 1
ATOM 730 N N . GLU A 1 92 ? -18.672 -9.866 -3.482 1.00 53.28 92 GLU A N 1
ATOM 731 C CA . GLU A 1 92 ? -19.306 -8.548 -3.590 1.00 53.28 92 GLU A CA 1
ATOM 732 C C . GLU A 1 92 ? -18.459 -7.560 -4.409 1.00 53.28 92 GLU A C 1
ATOM 734 O O . GLU A 1 92 ? -18.979 -6.862 -5.283 1.00 53.28 92 GLU A O 1
ATOM 739 N N . VAL A 1 93 ? -17.131 -7.577 -4.236 1.00 56.91 93 VAL A N 1
ATOM 740 C CA . VAL A 1 93 ? -16.203 -6.776 -5.058 1.00 56.91 93 VAL A CA 1
ATOM 741 C C . VAL A 1 93 ? -16.253 -7.196 -6.528 1.00 56.91 93 VAL A C 1
ATOM 743 O O . VAL A 1 93 ? -16.162 -6.351 -7.418 1.00 56.91 93 VAL A O 1
ATOM 746 N N . LYS A 1 94 ? -16.446 -8.490 -6.808 1.00 54.53 94 LYS A N 1
ATOM 747 C CA . LYS A 1 94 ? -16.588 -8.987 -8.182 1.00 54.53 94 LYS A CA 1
ATOM 748 C C . LYS A 1 94 ? -17.943 -8.626 -8.802 1.00 54.53 94 LYS A C 1
ATOM 750 O O . LYS A 1 94 ? -18.037 -8.508 -10.019 1.00 54.53 94 LYS A O 1
ATOM 755 N N . ALA A 1 95 ? -18.977 -8.444 -7.982 1.00 53.38 95 ALA A N 1
ATOM 756 C CA . ALA A 1 95 ? -20.322 -8.111 -8.438 1.00 53.38 95 ALA A CA 1
ATOM 757 C C . ALA A 1 95 ? -20.511 -6.613 -8.744 1.00 53.38 95 ALA A C 1
ATOM 759 O O . ALA A 1 95 ? -21.327 -6.271 -9.598 1.00 53.38 95 ALA A O 1
ATOM 760 N N . ASN A 1 96 ? -19.755 -5.714 -8.100 1.00 47.69 96 ASN A N 1
ATOM 761 C CA . ASN A 1 96 ? -20.001 -4.267 -8.168 1.00 47.69 96 ASN A CA 1
ATOM 762 C C . ASN A 1 96 ? -19.141 -3.510 -9.205 1.00 47.69 96 ASN A C 1
ATOM 764 O O . ASN A 1 96 ? -18.761 -2.355 -9.021 1.00 47.69 96 ASN A O 1
ATOM 768 N N . GLN A 1 97 ? -18.844 -4.156 -10.333 1.00 48.47 97 GLN A N 1
ATOM 769 C CA . GLN A 1 97 ? -18.093 -3.607 -11.471 1.00 48.47 97 GLN A CA 1
ATOM 770 C C . GLN A 1 97 ? -18.953 -2.655 -12.338 1.00 48.47 97 GLN A C 1
ATOM 772 O O . GLN A 1 97 ? -18.909 -2.713 -13.563 1.00 48.47 97 GLN A O 1
ATOM 777 N N . ARG A 1 98 ? -19.789 -1.806 -11.721 1.00 54.03 98 ARG A N 1
ATOM 778 C CA . ARG A 1 98 ? -20.760 -0.932 -12.414 1.00 54.03 98 ARG A CA 1
ATOM 779 C C . ARG A 1 98 ? -20.506 0.570 -12.282 1.00 54.03 98 ARG A C 1
ATOM 781 O O . ARG A 1 98 ? -21.406 1.360 -12.532 1.00 54.03 98 ARG A O 1
ATOM 788 N N . GLU A 1 99 ? -19.272 0.978 -12.000 1.00 46.81 99 GLU A N 1
ATOM 789 C CA . GLU A 1 99 ? -18.886 2.401 -12.066 1.00 46.81 99 GLU A CA 1
ATOM 790 C C . GLU A 1 99 ? -17.663 2.681 -12.959 1.00 46.81 99 GLU A C 1
ATOM 792 O O . GLU A 1 99 ? -17.101 3.771 -12.931 1.00 46.81 99 GLU A O 1
ATOM 797 N N . SER A 1 100 ? -17.254 1.732 -13.810 1.00 47.53 100 SER A N 1
ATOM 798 C CA . SER A 1 100 ? -16.195 1.961 -14.814 1.00 47.53 100 SER A CA 1
ATOM 799 C C . SER A 1 100 ? -16.710 2.382 -16.200 1.00 47.53 100 SER A C 1
ATOM 801 O O . SER A 1 100 ? -15.898 2.681 -17.069 1.00 47.53 100 SER A O 1
ATOM 803 N N . GLU A 1 101 ? -18.028 2.485 -16.408 1.00 54.16 101 GLU A N 1
ATOM 804 C CA . GLU A 1 101 ? -18.641 2.899 -17.689 1.00 54.16 101 GLU A CA 1
ATOM 805 C C . GLU A 1 101 ? -19.171 4.348 -17.713 1.00 54.16 101 GLU A C 1
ATOM 807 O O . GLU A 1 101 ? -19.874 4.728 -18.641 1.00 54.16 101 GLU A O 1
ATOM 812 N N . MET A 1 102 ? -18.828 5.198 -16.734 1.00 53.06 102 MET A N 1
ATOM 813 C CA . MET A 1 102 ? -19.275 6.608 -16.713 1.00 53.06 102 MET A CA 1
ATOM 814 C C . MET A 1 102 ? -18.164 7.662 -16.821 1.00 53.06 102 MET A C 1
ATOM 816 O O . MET A 1 102 ? -18.439 8.849 -16.685 1.00 53.06 102 MET A O 1
ATOM 820 N N . VAL A 1 103 ? -16.920 7.274 -17.126 1.00 51.72 103 VAL A N 1
ATOM 821 C CA . VAL A 1 103 ? -15.822 8.245 -17.357 1.00 51.72 103 VAL A CA 1
ATOM 822 C C . VAL A 1 103 ? -15.346 8.269 -18.817 1.00 51.72 103 VAL A C 1
ATOM 824 O O . VAL A 1 103 ? -14.526 9.104 -19.191 1.00 51.72 103 VAL A O 1
ATOM 827 N N . LEU A 1 104 ? -15.886 7.403 -19.684 1.00 51.84 104 LEU A N 1
ATOM 828 C CA . LEU A 1 104 ? -15.500 7.375 -21.100 1.00 51.84 104 LEU A CA 1
ATOM 829 C C . LEU A 1 104 ? -16.211 8.455 -21.943 1.00 51.84 104 LEU A C 1
ATOM 831 O O . LEU A 1 104 ? -15.656 8.911 -22.939 1.00 51.84 104 LEU A O 1
ATOM 835 N N . GLU A 1 105 ? -17.344 8.987 -21.474 1.00 50.44 105 GLU A N 1
ATOM 836 C CA . GLU A 1 105 ? -18.092 10.084 -22.119 1.00 50.44 105 GLU A CA 1
ATOM 837 C C . GLU A 1 105 ? -17.631 11.493 -21.680 1.00 50.44 105 GLU A C 1
ATOM 839 O O . GLU A 1 105 ? -18.377 12.463 -21.757 1.00 50.44 105 GLU A O 1
ATOM 844 N N . ALA A 1 106 ? -16.386 11.640 -21.216 1.00 49.59 106 ALA A N 1
ATOM 845 C CA . ALA A 1 106 ? -15.741 12.954 -21.078 1.00 49.59 106 ALA A CA 1
ATOM 846 C C . ALA A 1 106 ? -14.547 13.133 -22.034 1.00 49.59 106 ALA A C 1
ATOM 848 O O . ALA A 1 106 ? -14.012 14.233 -22.159 1.00 49.59 106 ALA A O 1
ATOM 849 N N . ALA A 1 107 ? -14.149 12.078 -22.756 1.00 51.69 107 ALA A N 1
ATOM 850 C CA . ALA A 1 107 ? -13.069 12.138 -23.741 1.00 51.69 107 ALA A CA 1
ATOM 851 C C . ALA A 1 107 ? -13.533 12.629 -25.132 1.00 51.69 107 ALA A C 1
ATOM 853 O O . ALA A 1 107 ? -12.698 12.903 -25.992 1.00 51.69 107 ALA A O 1
ATOM 854 N N . GLY A 1 108 ? -14.846 12.785 -25.355 1.00 49.59 108 GLY A N 1
ATOM 855 C CA . GLY A 1 108 ? -15.422 13.220 -26.637 1.00 49.59 108 GLY A CA 1
ATOM 856 C C . GLY A 1 108 ? -15.587 14.736 -26.833 1.00 49.59 108 GLY A C 1
ATOM 857 O O . GLY A 1 108 ? -15.821 15.168 -27.957 1.00 49.59 108 GLY A O 1
ATOM 858 N N . ALA A 1 109 ? -15.444 15.565 -25.791 1.00 52.00 109 ALA A N 1
ATOM 859 C CA . ALA A 1 109 ? -15.745 17.007 -25.862 1.00 52.00 109 ALA A CA 1
ATOM 860 C C . ALA A 1 109 ? -14.508 17.931 -25.837 1.00 52.00 109 ALA A C 1
ATOM 862 O O . ALA A 1 109 ? -14.630 19.120 -25.557 1.00 52.00 109 ALA A O 1
ATOM 863 N N . ALA A 1 110 ? -13.316 17.408 -26.141 1.00 50.53 110 ALA A N 1
ATOM 864 C CA . ALA A 1 110 ? -12.093 18.207 -26.309 1.00 50.53 110 ALA A CA 1
ATOM 865 C C . ALA A 1 110 ? -11.622 18.283 -27.775 1.00 50.53 110 ALA A C 1
ATOM 867 O O . ALA A 1 110 ? -10.484 18.661 -28.055 1.00 50.53 110 ALA A O 1
ATOM 868 N N . LEU A 1 111 ? -12.492 17.943 -28.731 1.00 52.25 111 LEU A N 1
ATOM 869 C CA . LEU A 1 111 ? -12.260 18.238 -30.141 1.00 52.25 111 LEU A CA 1
ATOM 870 C C . LEU A 1 111 ? -12.720 19.667 -30.438 1.00 52.25 111 LEU A C 1
ATOM 872 O O . LEU A 1 111 ? -13.857 19.879 -30.842 1.00 52.25 111 LEU A O 1
ATOM 876 N N . SER A 1 112 ? -11.823 20.633 -30.220 1.00 41.00 112 SER A N 1
ATOM 877 C CA . SER A 1 112 ? -11.571 21.788 -31.104 1.00 41.00 112 SER A CA 1
ATOM 878 C C . SER A 1 112 ? -11.186 23.033 -30.298 1.00 41.00 112 SER A C 1
ATOM 880 O O . SER A 1 112 ? -11.982 23.594 -29.546 1.00 41.00 112 SER A O 1
ATOM 882 N N . CYS A 1 113 ? -9.949 23.496 -30.474 1.00 52.81 113 CYS A N 1
ATOM 883 C CA . CYS A 1 113 ? -9.514 24.806 -30.012 1.00 52.81 113 CYS A CA 1
ATOM 884 C C . CYS A 1 113 ? -10.324 25.915 -30.710 1.00 52.81 113 CYS A C 1
ATOM 886 O O . CYS A 1 113 ? -10.161 26.129 -31.907 1.00 52.81 113 CYS A O 1
ATOM 888 N N . GLY A 1 114 ? -11.108 26.673 -29.935 1.00 53.44 114 GLY A N 1
ATOM 889 C CA . GLY A 1 114 ? -11.550 28.030 -30.274 1.00 53.44 114 GLY A CA 1
ATOM 890 C C . GLY A 1 114 ? -12.966 28.174 -30.839 1.00 53.44 114 GLY A C 1
ATOM 891 O O . GLY A 1 114 ? -13.123 28.260 -32.047 1.00 53.44 114 GLY A O 1
ATOM 892 N N . ALA A 1 115 ? -13.972 28.323 -29.966 1.00 47.16 115 ALA A N 1
ATOM 893 C CA . ALA A 1 115 ? -15.105 29.244 -30.154 1.00 47.16 115 ALA A CA 1
ATOM 894 C C . ALA A 1 115 ? -16.053 29.255 -28.932 1.00 47.16 115 ALA A C 1
ATOM 896 O O . ALA A 1 115 ? -16.719 28.275 -28.635 1.00 47.16 115 ALA A O 1
ATOM 897 N N . ILE A 1 116 ? -16.125 30.429 -28.297 1.00 50.19 116 ILE A N 1
ATOM 898 C CA . ILE A 1 116 ? -17.354 31.146 -27.911 1.00 50.19 116 ILE A CA 1
ATOM 899 C C . ILE A 1 116 ? -18.243 30.544 -26.803 1.00 50.19 116 ILE A C 1
ATOM 901 O O . ILE A 1 116 ? -19.023 29.614 -26.978 1.00 50.19 116 ILE A O 1
ATOM 905 N N . VAL A 1 117 ? -18.206 31.248 -25.669 1.00 54.69 117 VAL A N 1
ATOM 906 C CA . VAL A 1 117 ? -19.221 31.292 -24.612 1.00 54.69 117 VAL A CA 1
ATOM 907 C C . VAL A 1 117 ? -20.530 31.839 -25.188 1.00 54.69 117 VAL A C 1
ATOM 909 O O . VAL A 1 117 ? -20.699 33.049 -25.220 1.00 54.69 117 VAL A O 1
ATOM 912 N N . LEU A 1 118 ? -21.450 30.982 -25.629 1.00 50.97 118 LEU A N 1
ATOM 913 C CA . LEU A 1 118 ? -22.879 31.301 -25.777 1.00 50.97 118 LEU A CA 1
ATOM 914 C C . LEU A 1 118 ? -23.690 30.001 -25.669 1.00 50.97 118 LEU A C 1
ATOM 916 O O . LEU A 1 118 ? -23.781 29.243 -26.629 1.00 50.97 118 LEU A O 1
ATOM 920 N N . GLY A 1 119 ? -24.266 29.722 -24.496 1.00 48.12 119 GLY A N 1
ATOM 921 C CA . GLY A 1 119 ? -25.071 28.505 -24.320 1.00 48.12 119 GLY A CA 1
ATOM 922 C C . GLY A 1 119 ? -25.761 28.288 -22.972 1.00 48.12 119 GLY A C 1
ATOM 923 O O . GLY A 1 119 ? -26.294 27.206 -22.759 1.00 48.12 119 GLY A O 1
ATOM 924 N N . LEU A 1 120 ? -25.782 29.267 -22.057 1.00 46.78 120 LEU A N 1
ATOM 925 C CA . LEU A 1 120 ? -26.534 29.131 -20.800 1.00 46.78 120 LEU A CA 1
ATOM 926 C C . LEU A 1 120 ? -27.204 30.437 -20.342 1.00 46.78 120 LEU A C 1
ATOM 928 O O . LEU A 1 120 ? -27.163 30.785 -19.167 1.00 46.78 120 LEU A O 1
ATOM 932 N N . LEU A 1 121 ? -27.827 31.174 -21.265 1.00 42.25 121 LEU A N 1
ATOM 933 C CA . LEU A 1 121 ? -28.801 32.205 -20.884 1.00 42.25 121 LEU A CA 1
ATOM 934 C C . LEU A 1 121 ? 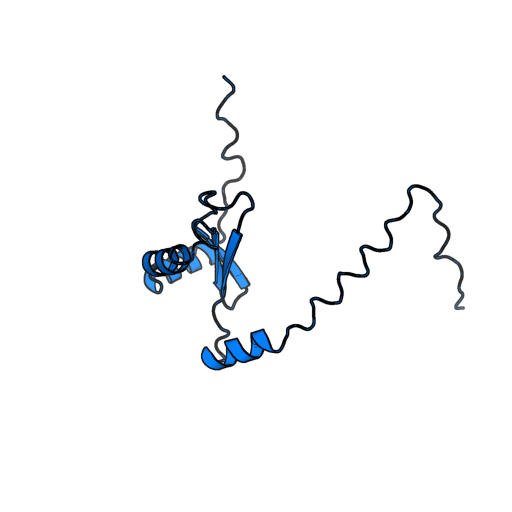-29.948 32.324 -21.889 1.00 42.25 121 LEU A C 1
ATOM 936 O O . LEU A 1 121 ? -30.383 33.414 -22.221 1.00 42.25 121 LEU A O 1
ATOM 940 N N . GLU A 1 122 ? -30.465 31.196 -22.356 1.00 52.53 122 GLU A N 1
ATOM 941 C CA . GLU A 1 122 ? -31.814 31.149 -22.910 1.00 52.53 122 GLU A CA 1
ATOM 942 C C . GLU A 1 122 ? -32.425 29.816 -22.498 1.00 52.53 122 GLU A C 1
ATOM 944 O O . GLU A 1 122 ? -32.190 28.803 -23.146 1.00 52.53 122 GLU A O 1
ATOM 949 N N . ARG A 1 123 ? -33.165 29.801 -21.383 1.00 38.81 123 ARG A N 1
ATOM 950 C CA . ARG A 1 123 ? -34.566 29.352 -21.349 1.00 38.81 123 ARG A CA 1
ATOM 951 C C . ARG A 1 123 ? -35.234 29.735 -20.018 1.00 38.81 123 ARG A C 1
ATOM 953 O O . ARG A 1 123 ? -34.568 29.811 -18.990 1.00 38.81 123 ARG A O 1
ATOM 960 N N . PRO A 1 124 ? -36.538 30.042 -20.066 1.00 44.47 124 PRO A N 1
ATOM 961 C CA . PRO A 1 124 ? -37.205 31.024 -19.220 1.00 44.47 124 PRO A CA 1
ATOM 962 C C . PRO A 1 124 ? -38.029 30.357 -18.118 1.00 44.47 124 PRO A C 1
ATOM 964 O O . PRO A 1 124 ? -38.670 29.347 -18.382 1.00 44.47 124 PRO A O 1
ATOM 967 N N . LEU A 1 125 ? -38.098 30.954 -16.927 1.00 44.19 125 LEU A N 1
ATOM 968 C CA . LEU A 1 125 ? -39.159 30.684 -15.953 1.00 44.19 125 LEU A CA 1
ATOM 969 C C . LEU A 1 125 ? -39.363 31.920 -15.058 1.00 44.19 125 LEU A C 1
ATOM 971 O O . LEU A 1 125 ? -38.561 32.174 -14.161 1.00 44.19 125 LEU A O 1
ATOM 975 N N . ARG A 1 126 ? -40.510 32.572 -15.293 1.00 39.72 126 ARG A N 1
ATOM 976 C CA . ARG A 1 126 ? -41.204 33.604 -14.502 1.00 39.72 126 ARG A CA 1
ATOM 977 C C . ARG A 1 126 ? -40.989 35.067 -14.882 1.00 39.72 126 ARG A C 1
ATOM 979 O O . ARG A 1 126 ? -39.844 35.551 -14.834 1.00 39.72 126 ARG A O 1
#

Radius of gyration: 22.53 Å; chains: 1; bounding box: 69×49×47 Å

Secondary structure (DSSP, 8-state):
----TTS-SS-----HHHHHHHHHHHHH--HHHHHHHHHTSTTTTT-EEEEE-TT--EEEEE----SS-SS--EEEEEPPPTTS-HHHHHHHHHH---SSSSSGGGSSS---S-----SSS-----

pLDDT: mean 71.2, std 20.55, range [34.91, 95.25]

Sequence (126 aa):
MQSPLYHSLFPNQTSFAEERLRTRLNLVMDQEKIFKAIDDDPSLIGAGVVYIDSRGTAITLREFEPICFTKPVKVILREPPREVAATEYVSEVKANQRESEMVLEAAGAALSCGAIVLGLLERPLR